Protein AF-A0A165EC35-F1 (afdb_monomer)

Structure (mmCIF, N/CA/C/O backbone):
data_AF-A0A165EC35-F1
#
_entry.id   AF-A0A165EC35-F1
#
loop_
_atom_site.group_PDB
_atom_site.id
_atom_site.type_symbol
_atom_site.label_atom_id
_atom_site.label_alt_id
_atom_site.label_comp_id
_atom_site.label_asym_id
_atom_site.label_entity_id
_atom_site.label_seq_id
_atom_site.pdbx_PDB_ins_code
_atom_site.Cartn_x
_atom_site.Cartn_y
_atom_site.Cartn_z
_atom_site.occupancy
_atom_site.B_iso_or_equiv
_atom_site.auth_seq_id
_atom_site.auth_comp_id
_atom_site.auth_asym_id
_atom_site.auth_atom_id
_atom_site.pdbx_PDB_model_num
ATOM 1 N N . MET A 1 1 ? 6.685 -7.789 -1.780 1.00 76.31 1 MET A N 1
ATOM 2 C CA . MET A 1 1 ? 5.693 -7.735 -2.882 1.00 76.31 1 MET A CA 1
ATOM 3 C C . MET A 1 1 ? 6.019 -6.671 -3.935 1.00 76.31 1 MET A C 1
ATOM 5 O O . MET A 1 1 ? 6.117 -7.030 -5.101 1.00 76.31 1 MET A O 1
ATOM 9 N N . GLY A 1 2 ? 6.273 -5.405 -3.567 1.00 81.44 2 GLY A N 1
ATOM 10 C CA . GLY A 1 2 ? 6.523 -4.322 -4.540 1.00 81.44 2 GLY A CA 1
ATOM 11 C C . GLY A 1 2 ? 7.722 -4.510 -5.482 1.00 81.44 2 GLY A C 1
ATOM 12 O O . GLY A 1 2 ? 7.635 -4.146 -6.649 1.00 81.44 2 GLY A O 1
ATOM 13 N N . GLY A 1 3 ? 8.814 -5.128 -5.017 1.00 85.25 3 GLY A N 1
ATOM 14 C CA . GLY A 1 3 ? 9.968 -5.441 -5.871 1.00 85.25 3 GLY A CA 1
ATOM 15 C C . GLY A 1 3 ? 9.639 -6.462 -6.964 1.00 85.25 3 GLY A C 1
ATOM 16 O O . GLY A 1 3 ? 9.968 -6.234 -8.116 1.00 85.25 3 GLY A O 1
ATOM 17 N N . VAL A 1 4 ? 8.916 -7.535 -6.625 1.00 88.94 4 VAL A N 1
ATOM 18 C CA . VAL A 1 4 ? 8.514 -8.589 -7.577 1.00 88.94 4 VAL A CA 1
ATOM 19 C C . VAL A 1 4 ? 7.493 -8.062 -8.590 1.00 88.94 4 VAL A C 1
ATOM 21 O O . VAL A 1 4 ? 7.635 -8.279 -9.788 1.00 88.94 4 VAL A O 1
ATOM 24 N N . GLY A 1 5 ? 6.485 -7.311 -8.135 1.00 87.81 5 GLY A N 1
ATOM 25 C CA . GLY A 1 5 ? 5.532 -6.670 -9.048 1.00 87.81 5 GLY A CA 1
ATOM 26 C C . GLY A 1 5 ? 6.210 -5.640 -9.957 1.00 87.81 5 GLY A C 1
ATOM 27 O O . GLY A 1 5 ? 5.945 -5.593 -11.156 1.00 87.81 5 GLY A O 1
ATOM 28 N N . GLY A 1 6 ? 7.142 -4.861 -9.400 1.00 86.94 6 GLY A N 1
ATOM 29 C CA . GLY A 1 6 ? 7.935 -3.883 -10.137 1.00 86.94 6 GLY A CA 1
ATOM 30 C C . GLY A 1 6 ? 8.847 -4.521 -11.183 1.00 86.94 6 GLY A C 1
ATOM 31 O O . GLY A 1 6 ? 8.891 -4.029 -12.304 1.00 86.94 6 GLY A O 1
ATOM 32 N N . THR A 1 7 ? 9.541 -5.619 -10.871 1.00 88.75 7 THR A N 1
ATOM 33 C CA . THR A 1 7 ? 10.403 -6.311 -11.845 1.00 88.75 7 THR A CA 1
ATOM 34 C C . THR A 1 7 ? 9.595 -6.921 -12.986 1.00 88.75 7 THR A C 1
ATOM 36 O O . THR A 1 7 ? 10.013 -6.810 -14.135 1.00 88.75 7 THR A O 1
ATOM 39 N N . ILE A 1 8 ? 8.426 -7.506 -12.703 1.00 91.44 8 ILE A N 1
ATOM 40 C CA . ILE A 1 8 ? 7.545 -8.073 -13.734 1.00 91.44 8 ILE A CA 1
ATOM 41 C C . ILE A 1 8 ? 6.990 -6.958 -14.628 1.00 91.44 8 ILE A C 1
ATOM 43 O O . ILE A 1 8 ? 7.137 -7.019 -15.849 1.00 91.44 8 ILE A O 1
ATOM 47 N N . TRP A 1 9 ? 6.399 -5.915 -14.039 1.00 88.25 9 TRP A N 1
ATOM 48 C CA . TRP A 1 9 ? 5.795 -4.817 -14.798 1.00 88.25 9 TRP A CA 1
ATOM 49 C C . TRP A 1 9 ? 6.831 -4.051 -15.628 1.00 88.25 9 TRP A C 1
ATOM 51 O O . TRP A 1 9 ? 6.684 -3.917 -16.843 1.00 88.25 9 TRP A O 1
ATOM 61 N N . HIS A 1 10 ? 7.917 -3.598 -14.994 1.00 90.19 10 HIS A N 1
ATOM 62 C CA . HIS A 1 10 ? 8.974 -2.833 -15.663 1.00 90.19 10 HIS A CA 1
ATOM 63 C C . HIS A 1 10 ? 9.812 -3.698 -16.607 1.00 90.19 10 HIS A C 1
ATOM 65 O O . HIS A 1 10 ? 10.337 -3.182 -17.590 1.00 90.19 10 HIS A O 1
ATOM 71 N N . GLY A 1 11 ? 9.888 -5.010 -16.370 1.00 87.69 11 GLY A N 1
ATOM 72 C CA . GLY A 1 11 ? 10.529 -5.964 -17.274 1.00 87.69 11 GLY A CA 1
ATOM 73 C C . GLY A 1 11 ? 9.731 -6.167 -18.557 1.00 87.69 11 GLY A C 1
ATOM 74 O O . GLY A 1 11 ? 10.285 -6.052 -19.650 1.00 87.69 11 GLY A O 1
ATOM 75 N N . VAL A 1 12 ? 8.416 -6.385 -18.446 1.00 88.56 12 VAL A N 1
ATOM 76 C CA . VAL A 1 12 ? 7.523 -6.504 -19.611 1.00 88.56 12 VAL A CA 1
ATOM 77 C C . VAL A 1 12 ? 7.442 -5.180 -20.369 1.00 88.56 12 VAL A C 1
ATOM 79 O O . VAL A 1 12 ? 7.526 -5.168 -21.598 1.00 88.56 12 VAL A O 1
ATOM 82 N N . GLN A 1 13 ? 7.308 -4.058 -19.658 1.00 87.62 13 GLN A N 1
ATOM 83 C CA . GLN A 1 13 ? 7.258 -2.739 -20.282 1.00 87.62 13 GLN A CA 1
ATOM 84 C C . GLN A 1 13 ? 8.589 -2.372 -20.953 1.00 87.62 13 GLN A C 1
ATOM 86 O O . GLN A 1 13 ? 8.578 -1.897 -22.088 1.00 87.62 13 GLN A O 1
ATOM 91 N N . GLY A 1 14 ? 9.725 -2.662 -20.313 1.00 85.94 14 GLY A N 1
ATOM 92 C CA . GLY A 1 14 ? 11.052 -2.478 -20.900 1.00 85.94 14 GLY A CA 1
ATOM 93 C C . GLY A 1 14 ? 11.250 -3.329 -22.155 1.00 85.94 14 GLY A C 1
ATOM 94 O O . GLY A 1 14 ? 11.618 -2.804 -23.199 1.00 85.94 14 GLY A O 1
ATOM 95 N N . ALA A 1 15 ? 10.880 -4.612 -22.119 1.00 86.38 15 ALA A N 1
ATOM 96 C CA . ALA A 1 15 ? 10.993 -5.494 -23.283 1.00 86.38 15 ALA A CA 1
ATOM 97 C C . ALA A 1 15 ? 10.094 -5.072 -24.464 1.00 86.38 15 ALA A C 1
ATOM 99 O O . ALA A 1 15 ? 10.462 -5.280 -25.624 1.00 86.38 15 ALA A O 1
ATOM 100 N N . ARG A 1 16 ? 8.917 -4.492 -24.184 1.00 86.44 16 ARG A N 1
ATOM 101 C CA . ARG A 1 16 ? 7.975 -4.008 -25.209 1.00 86.44 16 ARG A CA 1
ATOM 102 C C . ARG A 1 16 ? 8.389 -2.670 -25.821 1.00 86.44 16 ARG A C 1
ATOM 104 O O . ARG A 1 16 ? 8.163 -2.479 -27.010 1.00 86.44 16 ARG A O 1
ATOM 111 N N . ASN A 1 17 ? 8.978 -1.772 -25.032 1.00 88.06 17 ASN A N 1
ATOM 112 C CA . ASN A 1 17 ? 9.332 -0.421 -25.474 1.00 88.06 17 ASN A CA 1
ATOM 113 C C . ASN A 1 17 ? 10.743 -0.321 -26.090 1.00 88.06 17 ASN A C 1
ATOM 115 O O . ASN A 1 17 ? 11.091 0.710 -26.656 1.00 88.06 17 ASN A O 1
ATOM 119 N N . SER A 1 18 ? 11.570 -1.368 -25.981 1.00 86.94 18 SER A N 1
ATOM 120 C CA . SER A 1 18 ? 12.932 -1.381 -26.528 1.00 86.94 18 SER A CA 1
ATOM 121 C C . SER A 1 18 ? 13.008 -1.780 -28.014 1.00 86.94 18 SER A C 1
ATOM 123 O O . SER A 1 18 ? 12.220 -2.620 -28.470 1.00 86.94 18 SER A O 1
ATOM 125 N N . PRO A 1 19 ? 13.994 -1.244 -28.769 1.00 82.62 19 PRO A N 1
ATOM 126 C CA . PRO A 1 19 ? 14.240 -1.603 -30.166 1.00 82.62 19 PRO A CA 1
ATOM 127 C C . PRO A 1 19 ? 14.435 -3.113 -30.369 1.00 82.62 19 PRO A C 1
ATOM 129 O O . PRO A 1 19 ? 14.935 -3.826 -29.491 1.00 82.62 19 PRO A O 1
ATOM 132 N N . ARG A 1 20 ? 14.056 -3.620 -31.551 1.00 75.50 20 ARG A N 1
ATOM 133 C CA . ARG A 1 20 ? 14.301 -5.021 -31.934 1.00 75.50 20 ARG A CA 1
ATOM 134 C C . ARG A 1 20 ? 15.814 -5.284 -31.930 1.00 75.50 20 ARG A C 1
ATOM 136 O O . ARG A 1 20 ? 16.533 -4.664 -32.697 1.00 75.50 20 ARG A O 1
ATOM 143 N N . GLY A 1 21 ? 16.269 -6.192 -31.063 1.00 78.38 21 GLY A N 1
ATOM 144 C CA . GLY A 1 21 ? 17.685 -6.553 -30.890 1.00 78.38 21 GLY A CA 1
ATOM 145 C C . GLY A 1 21 ? 18.210 -6.328 -29.468 1.00 78.38 21 GLY A C 1
ATOM 146 O O . GLY A 1 21 ? 18.918 -7.181 -28.950 1.00 78.38 21 GLY A O 1
ATOM 147 N N . GLU A 1 22 ? 17.762 -5.273 -28.778 1.00 85.12 22 GLU A N 1
ATOM 148 C CA . GLU A 1 22 ? 18.249 -4.914 -27.428 1.00 85.12 22 GLU A CA 1
ATOM 149 C C . GLU A 1 22 ? 17.195 -5.066 -26.323 1.00 85.12 22 GLU A C 1
ATOM 151 O O . GLU A 1 22 ? 17.306 -4.505 -25.235 1.00 85.12 22 GLU A O 1
ATOM 156 N N . ARG A 1 23 ? 16.145 -5.851 -26.573 1.00 84.56 23 ARG A N 1
ATOM 157 C CA . ARG A 1 23 ? 15.011 -5.999 -25.644 1.00 84.56 23 ARG A CA 1
ATOM 158 C C . ARG A 1 23 ? 15.413 -6.468 -24.248 1.00 84.56 23 ARG A C 1
ATOM 160 O O . ARG A 1 23 ? 14.822 -6.022 -23.274 1.00 84.56 23 ARG A O 1
ATOM 167 N N . LEU A 1 24 ? 16.410 -7.347 -24.150 1.00 82.44 24 LEU A N 1
ATOM 168 C CA . LEU A 1 24 ? 16.914 -7.866 -22.874 1.00 82.44 24 LEU A CA 1
ATOM 169 C C . LEU A 1 24 ? 17.726 -6.814 -22.111 1.00 82.44 24 LEU A C 1
ATOM 171 O O . LEU A 1 24 ? 17.486 -6.602 -20.925 1.00 82.44 24 LEU A O 1
ATOM 175 N N . ALA A 1 25 ? 18.631 -6.114 -22.798 1.00 85.31 25 ALA A N 1
ATOM 176 C CA . ALA A 1 25 ? 19.429 -5.039 -22.212 1.00 85.31 25 ALA A CA 1
ATOM 177 C C . ALA A 1 25 ? 18.550 -3.850 -21.782 1.00 85.31 25 ALA A C 1
ATOM 179 O O . ALA A 1 25 ? 18.707 -3.320 -20.681 1.00 85.31 25 ALA A O 1
ATOM 180 N N . GLY A 1 26 ? 17.565 -3.488 -22.607 1.00 85.56 26 GLY A N 1
ATOM 181 C CA . GLY A 1 26 ? 16.572 -2.463 -22.301 1.00 85.56 26 GLY A CA 1
ATOM 182 C C . GLY A 1 26 ? 15.606 -2.859 -21.181 1.00 85.56 26 GLY A C 1
ATOM 183 O O . GLY A 1 26 ? 15.317 -2.050 -20.304 1.00 85.56 26 GLY A O 1
ATOM 184 N N . ALA A 1 27 ? 15.163 -4.118 -21.125 1.00 87.19 27 ALA A N 1
ATOM 185 C CA . ALA A 1 27 ? 14.375 -4.6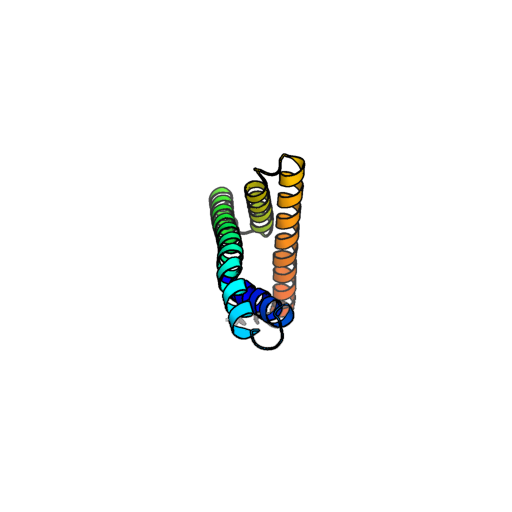11 -19.995 1.00 87.19 27 ALA A CA 1
ATOM 186 C C . ALA A 1 27 ? 15.175 -4.571 -18.686 1.00 87.19 27 ALA A C 1
ATOM 188 O O . ALA A 1 27 ? 14.675 -4.081 -17.674 1.00 87.19 27 ALA A O 1
ATOM 189 N N . LEU A 1 28 ? 16.430 -5.028 -18.703 1.00 87.44 28 LEU A N 1
ATOM 190 C CA . LEU A 1 28 ? 17.302 -5.021 -17.527 1.00 87.44 28 LEU A CA 1
ATOM 191 C C . LEU A 1 28 ? 17.596 -3.603 -17.029 1.00 87.44 28 LEU A C 1
ATOM 193 O O . LEU A 1 28 ? 17.560 -3.367 -15.819 1.00 87.44 28 LEU A O 1
ATOM 197 N N . SER A 1 29 ? 17.846 -2.648 -17.927 1.00 89.19 29 SER A N 1
ATOM 198 C CA . SER A 1 29 ? 18.108 -1.258 -17.54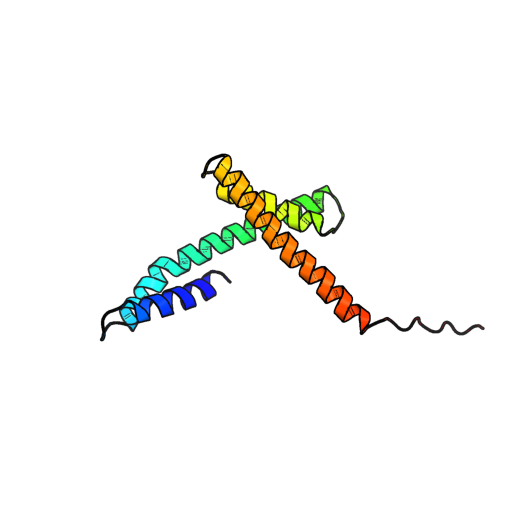0 1.00 89.19 29 SER A CA 1
ATOM 199 C C . SER A 1 29 ? 16.875 -0.593 -16.918 1.00 89.19 29 SER A C 1
ATOM 201 O O . SER A 1 29 ? 16.990 0.058 -15.876 1.00 89.19 29 SER A O 1
ATOM 203 N N . VAL A 1 30 ? 15.682 -0.827 -17.478 1.00 89.62 30 VAL A N 1
ATOM 204 C CA . VAL A 1 30 ? 14.415 -0.291 -16.953 1.00 89.62 30 VAL A CA 1
ATOM 205 C C . VAL A 1 30 ? 14.058 -0.929 -15.609 1.00 89.62 30 VAL A C 1
ATOM 207 O O . VAL A 1 30 ? 13.704 -0.216 -14.666 1.00 89.62 30 VAL A O 1
ATOM 210 N N . VAL A 1 31 ? 14.221 -2.248 -15.472 1.00 90.50 31 VAL A N 1
ATOM 211 C CA . VAL A 1 31 ? 14.019 -2.955 -14.198 1.00 90.50 31 VAL A CA 1
ATOM 212 C C . VAL A 1 31 ? 14.971 -2.419 -13.134 1.00 90.50 31 VAL A C 1
ATOM 214 O O . VAL A 1 31 ? 14.517 -2.048 -12.053 1.00 90.50 31 VAL A O 1
ATOM 217 N N . LYS A 1 32 ? 16.267 -2.297 -13.437 1.00 88.94 32 LYS A N 1
ATOM 218 C CA . LYS A 1 32 ? 17.260 -1.778 -12.487 1.00 88.94 32 LYS A CA 1
ATOM 219 C C . LYS A 1 32 ? 16.955 -0.342 -12.055 1.00 88.94 32 LYS A C 1
ATOM 221 O O . LYS A 1 32 ? 17.133 -0.011 -10.887 1.00 88.94 32 LYS A O 1
ATOM 226 N N . ALA A 1 33 ? 16.467 0.496 -12.967 1.00 90.81 33 ALA A N 1
ATOM 227 C CA . ALA A 1 33 ? 16.145 1.887 -12.666 1.00 90.81 33 ALA A CA 1
ATOM 228 C C . ALA A 1 33 ? 14.835 2.058 -11.874 1.00 90.81 33 ALA A C 1
ATOM 230 O O . ALA A 1 33 ? 14.714 2.993 -11.083 1.00 90.81 33 ALA A O 1
ATOM 231 N N . ARG A 1 34 ? 13.830 1.198 -12.093 1.00 88.38 34 ARG A N 1
ATOM 232 C CA . ARG A 1 34 ? 12.460 1.430 -11.595 1.00 88.38 34 ARG A CA 1
ATOM 233 C C . ARG A 1 34 ? 11.989 0.440 -10.533 1.00 88.38 34 ARG A C 1
ATOM 235 O O . ARG A 1 34 ? 11.282 0.852 -9.614 1.00 88.38 34 ARG A O 1
ATOM 242 N N . ALA A 1 35 ? 12.402 -0.825 -10.594 1.00 89.44 35 ALA A N 1
ATOM 243 C CA . ALA A 1 35 ? 12.014 -1.833 -9.608 1.00 89.44 35 ALA A CA 1
ATOM 244 C C . ALA A 1 35 ? 12.392 -1.485 -8.152 1.00 89.44 35 ALA A C 1
ATOM 246 O O . ALA A 1 35 ? 11.530 -1.669 -7.288 1.00 89.44 35 ALA A O 1
ATOM 247 N N . PRO A 1 36 ? 13.593 -0.947 -7.831 1.00 89.69 36 PRO A N 1
ATOM 248 C CA . PRO A 1 36 ? 13.912 -0.580 -6.449 1.00 89.69 36 PRO A CA 1
ATOM 249 C C . PRO A 1 36 ? 13.084 0.611 -5.956 1.00 89.69 36 PRO A C 1
ATOM 251 O O . PRO A 1 36 ? 12.700 0.637 -4.791 1.00 89.69 36 PRO A O 1
ATOM 254 N N . VAL A 1 37 ? 12.740 1.559 -6.835 1.00 91.00 37 VAL A N 1
ATOM 255 C CA . VAL A 1 37 ? 11.899 2.714 -6.480 1.00 91.00 37 VAL A CA 1
ATOM 256 C C . VAL A 1 37 ? 10.488 2.250 -6.127 1.00 91.00 37 VAL A C 1
ATOM 258 O O . VAL A 1 37 ? 9.981 2.578 -5.056 1.00 91.00 37 VAL A O 1
ATOM 261 N N . THR A 1 38 ? 9.877 1.423 -6.981 1.00 89.69 38 THR A N 1
ATOM 262 C CA . THR A 1 38 ? 8.558 0.838 -6.708 1.00 89.69 38 THR A CA 1
ATOM 263 C C . THR A 1 38 ? 8.590 -0.018 -5.439 1.00 89.69 38 THR A C 1
ATOM 265 O O . THR A 1 38 ? 7.729 0.130 -4.574 1.00 89.69 38 THR A O 1
ATOM 268 N N . GLY A 1 39 ? 9.611 -0.866 -5.279 1.00 91.44 39 GLY A N 1
ATOM 269 C CA . GLY A 1 39 ? 9.805 -1.675 -4.075 1.00 91.44 39 GLY A CA 1
ATOM 270 C C . GLY A 1 39 ? 9.928 -0.837 -2.801 1.00 91.44 39 GLY A C 1
ATOM 271 O O . GLY A 1 39 ? 9.274 -1.155 -1.809 1.00 91.44 39 GLY A O 1
ATOM 272 N N . GLY A 1 40 ? 10.697 0.252 -2.846 1.00 92.62 40 GLY A N 1
ATOM 273 C CA . GLY A 1 40 ? 10.884 1.175 -1.729 1.00 92.62 40 GLY A CA 1
ATOM 274 C C . GLY A 1 40 ? 9.592 1.879 -1.322 1.00 92.62 40 GLY A C 1
ATOM 275 O O . GLY A 1 40 ? 9.260 1.902 -0.140 1.00 92.62 40 GLY A O 1
ATOM 276 N N . THR A 1 41 ? 8.804 2.381 -2.279 1.00 90.69 41 THR A N 1
ATOM 277 C CA . THR A 1 41 ? 7.498 2.994 -1.971 1.00 90.69 41 THR A CA 1
ATOM 278 C C . THR A 1 41 ? 6.545 2.001 -1.303 1.00 90.69 41 THR A C 1
ATOM 280 O O . THR A 1 41 ? 5.899 2.345 -0.315 1.00 90.69 41 THR A O 1
ATOM 283 N N . PHE A 1 42 ? 6.502 0.753 -1.779 1.00 90.56 42 PHE A N 1
ATOM 284 C CA . PHE A 1 42 ? 5.711 -0.301 -1.138 1.00 90.56 42 PHE A CA 1
ATOM 285 C C . PHE A 1 42 ? 6.230 -0.679 0.254 1.00 90.56 42 PHE A C 1
ATOM 287 O O . PHE A 1 42 ? 5.425 -0.981 1.132 1.00 90.56 42 PHE A O 1
ATOM 294 N N . ALA A 1 43 ? 7.547 -0.665 0.468 1.00 92.75 43 ALA A N 1
ATOM 295 C CA . ALA A 1 43 ? 8.135 -0.930 1.778 1.00 92.75 43 ALA A CA 1
ATOM 296 C C . ALA A 1 43 ? 7.755 0.156 2.794 1.00 92.75 43 ALA A C 1
ATOM 298 O O . ALA A 1 43 ? 7.352 -0.173 3.905 1.00 92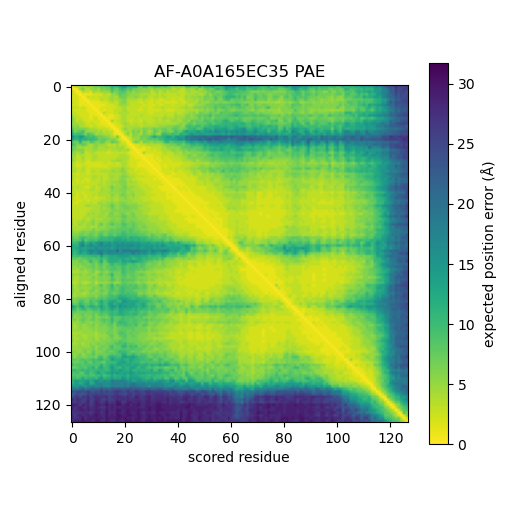.75 43 ALA A O 1
ATOM 299 N N . VAL A 1 44 ? 7.806 1.434 2.401 1.00 93.56 44 VAL A N 1
ATOM 300 C CA . VAL A 1 44 ? 7.379 2.553 3.259 1.00 93.56 44 VAL A CA 1
ATOM 301 C C . VAL A 1 44 ? 5.884 2.472 3.558 1.00 93.56 44 VAL A C 1
ATOM 303 O O . VAL A 1 44 ? 5.493 2.602 4.714 1.00 93.56 44 VAL A O 1
ATOM 306 N N . PHE A 1 45 ? 5.055 2.204 2.544 1.00 92.25 45 PHE A N 1
ATOM 307 C CA . PHE A 1 45 ? 3.618 2.014 2.737 1.00 92.25 45 PHE A CA 1
ATOM 308 C C . PHE A 1 45 ? 3.324 0.886 3.737 1.00 92.25 45 PHE A C 1
ATOM 310 O O . PHE A 1 45 ? 2.594 1.099 4.700 1.00 92.25 45 PHE A O 1
ATOM 317 N N . GLY A 1 46 ? 3.925 -0.293 3.544 1.00 92.12 46 GLY A N 1
ATOM 318 C CA . GLY A 1 46 ? 3.729 -1.437 4.437 1.00 92.12 46 GLY A CA 1
ATOM 319 C C . GLY A 1 46 ? 4.264 -1.192 5.849 1.00 92.12 46 GLY A C 1
ATOM 320 O O . GLY A 1 46 ? 3.601 -1.543 6.818 1.00 92.12 46 GLY A O 1
ATOM 321 N N . GLY A 1 47 ? 5.428 -0.550 5.977 1.00 93.94 47 GLY A N 1
ATOM 322 C CA . GLY A 1 47 ? 6.017 -0.219 7.275 1.00 93.94 47 GLY A CA 1
ATOM 323 C C . GLY A 1 47 ? 5.164 0.759 8.080 1.00 93.94 47 GLY A C 1
ATOM 324 O O . GLY A 1 47 ? 4.918 0.525 9.261 1.00 93.94 47 GLY A O 1
ATOM 325 N N . LEU A 1 48 ? 4.666 1.820 7.437 1.00 94.44 48 LEU A N 1
ATOM 326 C CA . LEU A 1 48 ? 3.755 2.773 8.074 1.00 94.44 48 LEU A CA 1
ATOM 327 C C . LEU A 1 48 ? 2.435 2.109 8.456 1.00 94.44 48 LEU A C 1
ATOM 329 O O . LEU A 1 48 ? 1.980 2.295 9.581 1.00 94.44 48 LEU A O 1
ATOM 333 N N . LEU A 1 49 ? 1.863 1.298 7.565 1.00 93.50 49 LEU A N 1
ATOM 334 C CA . LEU A 1 49 ? 0.613 0.606 7.848 1.00 93.50 49 LEU A CA 1
ATOM 335 C C . LEU A 1 49 ? 0.728 -0.292 9.080 1.00 93.50 49 LEU A C 1
ATOM 337 O O . LEU A 1 49 ? -0.101 -0.183 9.978 1.00 93.50 49 LEU A O 1
ATOM 341 N N . SER A 1 50 ? 1.779 -1.109 9.168 1.00 92.81 50 SER A N 1
ATOM 342 C CA . SER A 1 50 ? 2.016 -1.953 10.343 1.00 92.81 50 SER A CA 1
ATOM 343 C C . SER A 1 50 ? 2.266 -1.134 11.609 1.00 92.81 50 SER A C 1
ATOM 345 O O . SER A 1 50 ? 1.760 -1.481 12.671 1.00 92.81 50 SER A O 1
ATOM 347 N N . ALA A 1 51 ? 3.023 -0.036 11.518 1.00 93.88 51 ALA A N 1
ATOM 348 C CA . ALA A 1 51 ? 3.284 0.824 12.669 1.00 93.88 51 ALA A CA 1
ATOM 349 C C . ALA A 1 51 ? 1.994 1.466 13.209 1.00 93.88 51 ALA A C 1
ATOM 351 O O . ALA A 1 51 ? 1.762 1.453 14.419 1.00 93.88 51 ALA A O 1
ATOM 352 N N . PHE A 1 52 ? 1.138 1.988 12.326 1.00 93.06 52 PHE A N 1
ATOM 353 C CA . PHE A 1 52 ? -0.139 2.580 12.723 1.00 93.06 52 PHE A CA 1
ATOM 354 C C . PHE A 1 52 ? -1.143 1.535 13.203 1.00 93.06 52 PHE A C 1
ATOM 356 O O . PHE A 1 52 ? -1.838 1.796 14.182 1.00 93.06 52 PHE A O 1
ATOM 363 N N . ASP A 1 53 ? -1.197 0.358 12.581 1.00 90.06 53 ASP A N 1
ATOM 364 C CA . ASP A 1 53 ? -2.062 -0.735 13.034 1.00 90.06 53 ASP A CA 1
ATOM 365 C C . ASP A 1 53 ? -1.691 -1.167 14.462 1.00 90.06 53 ASP A C 1
ATOM 367 O O . ASP A 1 53 ? -2.544 -1.169 15.352 1.00 90.06 53 ASP A O 1
ATOM 371 N N . CYS A 1 54 ? -0.398 -1.389 14.727 1.00 91.00 54 CYS A N 1
ATOM 372 C CA . CYS A 1 54 ? 0.104 -1.687 16.070 1.00 91.00 54 CYS A CA 1
ATOM 373 C C . CYS A 1 54 ? -0.185 -0.558 17.071 1.00 91.00 54 CYS A C 1
ATOM 375 O O . CYS A 1 54 ? -0.589 -0.832 18.201 1.00 91.00 54 CYS A O 1
ATOM 377 N N . ALA A 1 55 ? -0.007 0.707 16.680 1.00 90.50 55 ALA A N 1
ATOM 378 C CA . ALA A 1 55 ? -0.262 1.848 17.559 1.00 90.50 55 ALA A CA 1
ATOM 379 C C . ALA A 1 55 ? -1.751 1.984 17.919 1.00 90.50 55 ALA A C 1
ATOM 381 O O . ALA A 1 55 ? -2.094 2.189 19.085 1.00 90.50 55 ALA A O 1
ATOM 382 N N . VAL A 1 56 ? -2.650 1.833 16.940 1.00 88.19 56 VAL A N 1
ATOM 383 C CA . VAL A 1 56 ? -4.101 1.931 17.156 1.00 88.19 56 VAL A CA 1
ATOM 384 C C . VAL A 1 56 ? -4.606 0.755 17.991 1.00 88.19 56 VAL A C 1
ATOM 386 O O . VAL A 1 56 ? -5.386 0.970 18.923 1.00 88.19 56 VAL A O 1
ATOM 389 N N . LYS A 1 57 ? -4.124 -0.466 17.729 1.00 87.62 57 LYS A N 1
ATOM 390 C CA . LYS A 1 57 ? -4.435 -1.644 18.554 1.00 87.62 57 LYS A CA 1
ATOM 391 C C . LYS A 1 57 ? -3.908 -1.494 19.976 1.00 87.62 57 LYS A C 1
ATOM 393 O O . LYS A 1 57 ? -4.647 -1.748 20.922 1.00 87.62 57 LYS A O 1
ATOM 398 N N . GLY A 1 58 ? -2.680 -1.002 20.134 1.00 86.12 58 GLY A N 1
ATOM 399 C CA . GLY A 1 58 ? -2.086 -0.709 21.437 1.00 86.12 58 GLY A CA 1
ATOM 400 C C . GLY A 1 58 ? -2.873 0.339 22.228 1.00 86.12 58 GLY A C 1
ATOM 401 O O . GLY A 1 58 ? -3.006 0.214 23.442 1.00 86.12 58 GLY A O 1
ATOM 402 N N . TYR A 1 59 ? -3.458 1.334 21.561 1.00 87.56 59 TYR A N 1
ATOM 403 C CA . TYR A 1 59 ? -4.285 2.341 22.227 1.00 87.56 59 TYR A CA 1
ATOM 404 C C . TYR A 1 59 ? -5.696 1.837 22.567 1.00 87.56 59 TYR A C 1
ATOM 406 O O . TYR A 1 59 ? -6.184 2.070 23.671 1.00 87.56 59 TYR A O 1
ATOM 414 N N . ARG A 1 60 ? -6.371 1.145 21.638 1.00 82.19 60 ARG A N 1
ATOM 415 C CA . ARG A 1 60 ? -7.773 0.722 21.820 1.00 82.19 60 ARG A CA 1
ATOM 416 C C . ARG A 1 60 ? -7.940 -0.628 22.510 1.00 82.19 60 ARG A C 1
ATOM 418 O O . ARG A 1 60 ? -9.049 -0.906 22.957 1.00 82.19 60 ARG A O 1
ATOM 425 N N . GLN A 1 61 ? -6.891 -1.453 22.582 1.00 8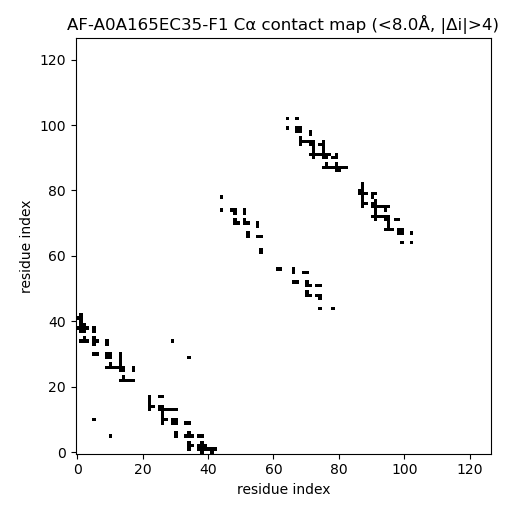2.56 61 GLN A N 1
ATOM 426 C CA . GLN A 1 61 ? -6.903 -2.797 23.186 1.00 82.56 61 GLN A CA 1
ATOM 427 C C . GLN A 1 61 ? -8.061 -3.685 22.679 1.00 82.56 61 GLN A C 1
ATOM 429 O O . GLN A 1 61 ? -8.565 -4.552 23.388 1.00 82.56 61 GLN A O 1
ATOM 434 N N . LYS A 1 62 ? -8.522 -3.440 21.448 1.00 76.69 62 LYS A N 1
ATOM 435 C CA . LYS A 1 62 ? -9.590 -4.178 20.764 1.00 76.69 62 LYS A CA 1
ATOM 436 C C . LYS A 1 62 ? -9.175 -4.401 19.324 1.00 76.69 62 LYS A C 1
ATOM 438 O O . LYS A 1 62 ? -8.618 -3.482 18.732 1.00 76.69 62 LYS A O 1
ATOM 443 N N . ASP A 1 63 ? -9.473 -5.571 18.773 1.00 75.31 63 ASP A N 1
ATOM 444 C CA . ASP A 1 63 ? -9.264 -5.897 17.361 1.00 75.31 63 ASP A CA 1
ATOM 445 C C . ASP A 1 63 ? -10.593 -5.763 16.609 1.00 75.31 63 ASP A C 1
ATOM 447 O O . ASP A 1 63 ? -11.404 -6.684 16.577 1.00 75.31 63 ASP A O 1
ATOM 451 N N . ASP A 1 64 ? -10.817 -4.583 16.028 1.00 79.06 64 ASP A N 1
ATOM 452 C CA . ASP A 1 64 ? -12.001 -4.272 15.226 1.00 79.06 64 ASP A CA 1
ATOM 453 C C . ASP A 1 64 ? -11.588 -3.846 13.811 1.00 79.06 64 ASP A C 1
ATOM 455 O O . ASP A 1 64 ? -10.555 -3.198 13.620 1.00 79.06 64 ASP A O 1
ATOM 459 N N . ALA A 1 65 ? -12.462 -4.089 12.828 1.00 80.81 65 ALA A N 1
ATOM 460 C CA . ALA A 1 65 ? -12.274 -3.666 11.434 1.00 80.81 65 ALA A CA 1
ATOM 461 C C . ALA A 1 65 ? -12.010 -2.151 11.279 1.00 80.81 65 ALA A C 1
ATOM 463 O O . ALA A 1 65 ? -11.367 -1.701 10.329 1.00 80.81 65 ALA A O 1
ATOM 464 N N . TRP A 1 66 ? -12.466 -1.344 12.242 1.00 83.25 66 TRP A N 1
ATOM 465 C CA . TRP A 1 66 ? -12.206 0.093 12.267 1.00 83.25 66 TRP A CA 1
ATOM 466 C C . TRP A 1 66 ? -10.740 0.457 12.483 1.00 83.25 66 TRP A C 1
ATOM 468 O O . TRP A 1 66 ? -10.311 1.507 12.002 1.00 83.25 66 TRP A O 1
ATOM 478 N N . ASN A 1 67 ? -9.963 -0.390 13.158 1.00 87.69 67 ASN A N 1
ATOM 479 C CA . ASN A 1 67 ? -8.546 -0.126 13.384 1.00 87.69 67 ASN A CA 1
ATOM 480 C C . ASN A 1 67 ? -7.766 -0.186 12.075 1.00 87.69 67 ASN A C 1
ATOM 482 O O . ASN A 1 67 ? -6.975 0.716 11.811 1.00 87.69 67 ASN A O 1
ATOM 486 N N . ALA A 1 68 ? -8.067 -1.174 11.227 1.00 86.56 68 ALA A N 1
ATOM 487 C CA . ALA A 1 68 ? -7.466 -1.297 9.906 1.00 86.56 68 ALA A CA 1
ATOM 488 C C . ALA A 1 68 ? -7.785 -0.067 9.040 1.00 86.56 68 ALA A C 1
ATOM 490 O O . ALA A 1 68 ? -6.890 0.509 8.425 1.00 86.56 68 ALA A O 1
ATOM 491 N N . ILE A 1 69 ? -9.037 0.407 9.045 1.00 90.56 69 ILE A N 1
ATOM 492 C CA . ILE A 1 69 ? -9.439 1.593 8.270 1.00 90.56 69 ILE A CA 1
ATOM 493 C C . ILE A 1 69 ? -8.741 2.861 8.787 1.00 90.56 69 ILE A C 1
ATOM 495 O O . ILE A 1 69 ? -8.230 3.646 7.982 1.00 90.56 69 ILE A O 1
ATOM 499 N N . LEU A 1 70 ? -8.666 3.058 10.110 1.00 90.75 70 LEU A N 1
ATOM 500 C CA . LEU A 1 70 ? -7.939 4.189 10.699 1.00 90.75 70 LEU A CA 1
ATOM 501 C C . LEU A 1 70 ? -6.438 4.123 10.403 1.00 90.75 70 LEU A C 1
ATOM 503 O O . LEU A 1 70 ? -5.847 5.137 10.032 1.00 90.75 70 LEU A O 1
ATOM 507 N N . ALA A 1 71 ? -5.820 2.950 10.532 1.00 91.75 71 ALA A N 1
ATOM 508 C CA . ALA A 1 71 ? -4.412 2.758 10.204 1.00 91.75 71 ALA A CA 1
ATOM 509 C C . ALA A 1 71 ? -4.145 3.077 8.724 1.00 91.75 71 ALA A C 1
ATOM 511 O O . ALA A 1 71 ? -3.175 3.770 8.402 1.00 91.75 71 ALA A O 1
ATOM 512 N N . GLY A 1 72 ? -5.050 2.677 7.826 1.00 92.19 72 GLY A N 1
ATOM 513 C CA . GLY A 1 72 ? -5.021 3.047 6.409 1.00 92.19 72 GLY A CA 1
ATOM 514 C C . GLY A 1 72 ? -5.125 4.548 6.179 1.00 92.19 72 GLY A C 1
ATOM 515 O O . GLY A 1 72 ? -4.343 5.103 5.406 1.00 92.19 72 GLY A O 1
ATOM 516 N N . PHE A 1 73 ? -6.036 5.221 6.882 1.00 93.88 73 PHE A N 1
ATOM 517 C CA . PHE A 1 73 ? -6.183 6.674 6.815 1.00 93.88 73 PHE A CA 1
ATOM 518 C C . PHE A 1 73 ? -4.897 7.398 7.239 1.00 93.88 73 PHE A C 1
ATOM 520 O O . PHE A 1 73 ? -4.404 8.266 6.516 1.00 93.88 73 PHE A O 1
ATOM 527 N N . LEU A 1 74 ? -4.311 7.005 8.373 1.00 93.06 74 LEU A N 1
ATOM 528 C CA . LEU A 1 74 ? -3.068 7.584 8.895 1.00 93.06 74 LEU A CA 1
ATOM 529 C C . LEU A 1 74 ? -1.873 7.308 7.974 1.00 93.06 74 LEU A C 1
ATOM 531 O O . LEU A 1 74 ? -1.047 8.192 7.731 1.00 93.06 74 LEU A O 1
ATOM 535 N N . THR A 1 75 ? -1.813 6.112 7.393 1.00 94.38 75 THR A N 1
ATOM 536 C CA . THR A 1 75 ? -0.784 5.743 6.412 1.00 94.38 75 THR A CA 1
ATOM 537 C C . THR A 1 75 ? -0.898 6.591 5.150 1.00 94.38 75 THR A C 1
ATOM 539 O O . THR A 1 75 ? 0.084 7.188 4.717 1.00 94.38 75 THR A O 1
ATOM 542 N N . GLY A 1 76 ? -2.098 6.701 4.574 1.00 91.94 76 GLY A N 1
ATOM 543 C CA . GLY A 1 76 ? -2.326 7.499 3.370 1.00 91.94 76 GLY A CA 1
ATOM 544 C C . GLY A 1 76 ? -2.091 8.992 3.599 1.00 91.94 76 GLY A C 1
ATOM 545 O O . GLY A 1 76 ? -1.481 9.656 2.760 1.00 91.94 76 GLY A O 1
ATOM 546 N N . GLY A 1 77 ? -2.501 9.505 4.762 1.00 92.19 77 GLY A N 1
ATOM 547 C CA . GLY A 1 77 ? -2.264 10.891 5.158 1.00 92.19 77 GLY A CA 1
ATOM 548 C C . GLY A 1 77 ? -0.779 11.198 5.357 1.00 92.19 77 GLY A C 1
ATOM 549 O O . GLY A 1 77 ? -0.282 12.191 4.831 1.00 92.19 77 GLY A O 1
ATOM 550 N N . SER A 1 78 ? -0.036 10.330 6.046 1.00 92.25 78 SER A N 1
ATOM 551 C CA . SER A 1 78 ? 1.408 10.521 6.253 1.00 92.25 78 SER A CA 1
ATOM 552 C C . SER A 1 78 ? 2.205 10.435 4.946 1.00 92.25 78 SER A C 1
ATOM 554 O O . SER A 1 78 ? 3.088 11.263 4.717 1.00 92.25 78 SER A O 1
ATOM 556 N N . LEU A 1 79 ? 1.849 9.522 4.035 1.00 91.00 79 LEU A N 1
ATOM 557 C CA . LEU A 1 79 ? 2.497 9.408 2.721 1.00 91.00 79 LEU A CA 1
ATOM 558 C C . LEU A 1 79 ? 2.289 10.658 1.852 1.00 91.00 79 LEU A C 1
ATOM 560 O O . LEU A 1 79 ? 3.185 11.080 1.113 1.00 91.00 79 LEU A O 1
ATOM 564 N N . ALA A 1 80 ? 1.096 11.244 1.942 1.00 90.62 80 ALA A N 1
ATOM 565 C CA . ALA A 1 80 ? 0.694 12.406 1.167 1.00 90.62 80 ALA A CA 1
ATOM 566 C C . ALA A 1 80 ? 0.935 13.740 1.896 1.00 90.62 80 ALA A C 1
ATOM 568 O O . ALA A 1 80 ? 0.659 14.788 1.317 1.00 90.62 80 ALA A O 1
ATOM 569 N N . ALA A 1 81 ? 1.531 13.738 3.094 1.00 89.44 81 ALA A N 1
ATOM 570 C CA . ALA A 1 81 ? 1.733 14.940 3.911 1.00 89.44 81 ALA A CA 1
ATOM 571 C C . ALA A 1 81 ? 2.444 16.081 3.156 1.00 89.44 81 ALA A C 1
ATOM 573 O O . ALA A 1 81 ? 2.106 17.253 3.306 1.00 89.44 81 ALA A O 1
ATOM 574 N N . ARG A 1 82 ? 3.389 15.732 2.274 1.00 88.94 82 ARG A N 1
ATOM 575 C CA . ARG A 1 82 ? 4.146 16.683 1.439 1.00 88.94 82 ARG A CA 1
ATOM 576 C C . ARG A 1 82 ? 3.383 17.245 0.233 1.00 88.94 82 ARG A C 1
ATOM 578 O O . ARG A 1 82 ? 3.874 18.158 -0.416 1.00 88.94 82 ARG A O 1
ATOM 585 N N . SER A 1 83 ? 2.219 16.691 -0.100 1.00 87.19 83 SER A N 1
ATOM 586 C CA . SER A 1 83 ? 1.413 17.096 -1.265 1.00 87.19 83 SER A CA 1
ATOM 587 C C . SER A 1 83 ? 0.390 18.200 -0.952 1.00 87.19 83 SER A C 1
ATOM 589 O O . SER A 1 83 ? -0.428 18.557 -1.799 1.00 87.19 83 SER A O 1
ATOM 591 N N . GLY A 1 84 ? 0.451 18.767 0.258 1.00 91.06 84 GLY A N 1
ATOM 592 C CA . GLY A 1 84 ? -0.474 19.788 0.742 1.00 91.06 84 GLY A CA 1
ATOM 593 C C . GLY A 1 84 ? -1.797 19.202 1.254 1.00 91.06 84 GLY A C 1
ATOM 594 O O . GLY A 1 84 ? -2.082 18.025 1.051 1.00 91.06 84 GLY A O 1
ATOM 595 N N . PRO A 1 85 ? -2.651 20.011 1.904 1.00 88.38 85 PRO A N 1
ATOM 596 C CA . PRO A 1 85 ? -3.819 19.521 2.645 1.00 88.38 85 PRO A CA 1
ATOM 597 C C . PRO A 1 85 ? -4.840 18.770 1.777 1.00 88.38 85 PRO A C 1
ATOM 599 O O . PRO A 1 85 ? -5.393 17.761 2.209 1.00 88.38 85 PRO A O 1
ATOM 602 N N . ARG A 1 86 ? -5.058 19.209 0.529 1.00 89.56 86 ARG A N 1
ATOM 603 C CA . ARG A 1 86 ? -5.945 18.505 -0.415 1.00 89.56 86 ARG A CA 1
ATOM 604 C C . ARG A 1 86 ? -5.376 17.151 -0.844 1.00 89.56 86 ARG A C 1
ATOM 606 O O . ARG A 1 86 ? -6.126 16.184 -0.927 1.00 89.56 86 ARG A O 1
ATOM 613 N N . GLY A 1 87 ? -4.067 17.076 -1.086 1.00 88.50 87 GLY A N 1
ATOM 614 C CA . GLY A 1 87 ? -3.392 15.828 -1.437 1.00 88.50 87 GLY A CA 1
ATOM 615 C C . GLY A 1 87 ? -3.340 14.852 -0.261 1.00 88.50 87 GLY A C 1
ATOM 616 O O . GLY A 1 87 ? -3.649 13.675 -0.435 1.00 88.50 87 GLY A O 1
ATOM 617 N N . THR A 1 88 ? -3.073 15.354 0.948 1.00 91.75 88 THR A N 1
ATOM 618 C CA . THR A 1 88 ? -3.129 14.588 2.201 1.00 91.75 88 THR A CA 1
ATOM 619 C C . THR A 1 88 ? -4.496 13.949 2.411 1.00 91.75 88 THR A C 1
ATOM 621 O O . THR A 1 88 ? -4.573 12.745 2.641 1.00 91.75 88 THR A O 1
ATOM 624 N N . LEU A 1 89 ? -5.578 14.726 2.289 1.00 92.19 89 LEU A N 1
ATOM 625 C CA . LEU A 1 89 ? -6.938 14.201 2.435 1.00 92.19 89 LEU A CA 1
ATOM 626 C C . LEU A 1 89 ? -7.276 13.183 1.343 1.00 92.19 89 LEU A C 1
ATOM 628 O O . LEU A 1 89 ? -7.811 12.122 1.654 1.00 92.19 89 LEU A O 1
ATOM 632 N N . GLY A 1 90 ? -6.923 13.464 0.086 1.00 92.75 90 GLY A N 1
ATOM 633 C CA . GLY A 1 90 ? -7.131 12.522 -1.014 1.00 92.75 90 GLY A CA 1
ATOM 634 C C . GLY A 1 90 ? -6.412 11.188 -0.788 1.00 92.75 90 GLY A C 1
ATOM 635 O O . GLY A 1 90 ? -7.020 10.127 -0.927 1.00 92.75 90 GLY A O 1
ATOM 636 N N . GLY A 1 91 ? -5.142 11.233 -0.374 1.00 91.31 91 GLY A N 1
ATOM 637 C CA . GLY A 1 91 ? -4.343 10.042 -0.073 1.00 91.31 91 GLY A CA 1
ATOM 638 C C . GLY A 1 91 ? -4.854 9.261 1.139 1.00 91.31 91 GLY A C 1
ATOM 639 O O . GLY A 1 91 ? -4.931 8.031 1.092 1.00 91.31 91 GLY A O 1
ATOM 640 N N . ALA A 1 92 ? -5.253 9.965 2.200 1.00 92.94 92 ALA A N 1
ATOM 641 C CA . ALA A 1 92 ? -5.814 9.363 3.405 1.00 92.94 92 ALA A CA 1
ATOM 642 C C . ALA A 1 92 ? -7.137 8.638 3.117 1.00 92.94 92 ALA A C 1
ATOM 644 O O . ALA A 1 92 ? -7.294 7.473 3.486 1.00 92.94 92 ALA A O 1
ATOM 645 N N . VAL A 1 93 ? -8.061 9.283 2.396 1.00 94.12 93 VAL A N 1
ATOM 646 C CA . VAL A 1 93 ? -9.353 8.685 2.024 1.00 94.12 93 VAL A CA 1
ATOM 647 C C . VAL A 1 93 ? -9.161 7.491 1.091 1.00 94.12 93 VAL A C 1
ATOM 649 O O . VAL A 1 93 ? -9.788 6.455 1.301 1.00 94.12 93 VAL A O 1
A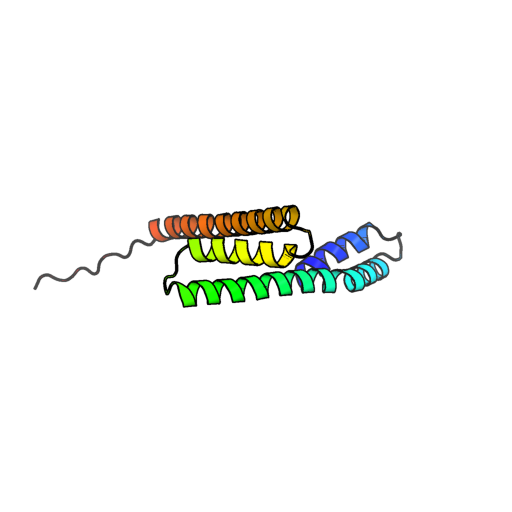TOM 652 N N . ALA A 1 94 ? -8.266 7.589 0.105 1.00 93.69 94 ALA A N 1
ATOM 653 C CA . ALA A 1 94 ? -7.993 6.484 -0.811 1.00 93.69 94 ALA A CA 1
ATOM 654 C C . ALA A 1 94 ? -7.464 5.237 -0.078 1.00 93.69 94 ALA A C 1
ATOM 656 O O . ALA A 1 94 ? -7.945 4.128 -0.319 1.00 93.69 94 ALA A O 1
ATOM 657 N N . CYS A 1 95 ? -6.517 5.404 0.854 1.00 92.44 95 CYS A N 1
ATOM 658 C CA . CYS A 1 95 ? -5.991 4.277 1.633 1.00 92.44 95 CYS A CA 1
ATOM 659 C C . CYS A 1 95 ? -7.018 3.715 2.623 1.00 92.44 95 CYS A C 1
ATOM 661 O O . CYS A 1 95 ? -7.119 2.497 2.762 1.00 92.44 95 CYS A O 1
ATOM 663 N N . ALA A 1 96 ? -7.804 4.577 3.274 1.00 93.06 96 ALA A N 1
ATOM 664 C CA . ALA A 1 96 ? -8.883 4.151 4.164 1.00 93.06 96 ALA A CA 1
ATOM 665 C C . ALA A 1 96 ? -9.940 3.324 3.415 1.00 93.06 96 ALA A C 1
ATOM 667 O O . ALA A 1 96 ? -10.338 2.259 3.883 1.00 93.06 96 ALA A O 1
ATOM 668 N N . ALA A 1 97 ? -10.345 3.775 2.224 1.00 93.94 97 ALA A N 1
ATOM 669 C CA . ALA A 1 97 ? -11.288 3.054 1.377 1.00 93.94 97 ALA A CA 1
ATOM 670 C C . ALA A 1 97 ? -10.735 1.685 0.951 1.00 93.94 97 ALA A C 1
ATOM 672 O O . ALA A 1 97 ? -11.441 0.685 1.050 1.00 93.94 97 ALA A O 1
ATOM 673 N N . MET A 1 98 ? -9.464 1.618 0.538 1.00 91.56 98 MET A N 1
ATOM 674 C CA . MET A 1 98 ? -8.828 0.361 0.133 1.00 91.56 98 MET A CA 1
ATOM 675 C C . MET A 1 98 ? -8.817 -0.678 1.265 1.00 91.56 98 MET A C 1
ATOM 677 O O . MET A 1 98 ? -9.187 -1.830 1.039 1.00 91.56 98 MET A O 1
ATOM 681 N N . LEU A 1 99 ? -8.441 -0.285 2.486 1.00 91.44 99 LEU A N 1
ATOM 682 C CA . LEU A 1 99 ? -8.452 -1.211 3.625 1.00 91.44 99 LEU A CA 1
ATOM 683 C C . LEU A 1 99 ? -9.865 -1.547 4.099 1.00 91.44 99 LEU A C 1
ATOM 685 O O . LEU A 1 99 ? -10.108 -2.682 4.499 1.00 91.44 99 LEU A O 1
ATOM 689 N N . GLY A 1 100 ? -10.813 -0.615 3.977 1.00 91.50 100 GLY A N 1
ATOM 690 C CA . GLY A 1 100 ? -12.228 -0.905 4.202 1.00 91.50 100 GLY A CA 1
ATOM 691 C C . GLY A 1 100 ? -12.750 -2.006 3.278 1.00 91.50 100 GLY A C 1
ATOM 692 O O . GLY A 1 100 ? -13.508 -2.867 3.718 1.00 91.50 100 GLY A O 1
ATOM 693 N N . VAL A 1 101 ? -12.295 -2.037 2.020 1.00 92.25 101 VAL A N 1
ATOM 694 C CA . VAL A 1 101 ? -12.623 -3.124 1.086 1.00 92.25 101 VAL A CA 1
ATOM 695 C C . VAL A 1 101 ? -11.962 -4.436 1.505 1.00 92.25 101 VAL A C 1
ATOM 697 O O . VAL A 1 101 ? -12.650 -5.453 1.537 1.00 92.25 101 VAL A O 1
ATOM 700 N N . PHE A 1 102 ? -10.668 -4.443 1.844 1.00 88.81 102 PHE A N 1
ATOM 701 C CA . PHE A 1 102 ? -9.996 -5.682 2.263 1.00 88.81 102 PHE A CA 1
ATOM 702 C C . PHE A 1 102 ? -10.640 -6.303 3.497 1.00 88.81 102 PHE A C 1
ATOM 704 O O . PHE A 1 102 ? -10.902 -7.505 3.503 1.00 88.81 102 PHE A O 1
ATOM 711 N N . GLU A 1 103 ? -10.974 -5.486 4.489 1.00 86.31 103 GLU A N 1
ATOM 712 C CA . GLU A 1 103 ? -11.597 -5.979 5.709 1.00 86.31 103 GLU A CA 1
ATOM 713 C C . GLU A 1 103 ? -13.064 -6.361 5.489 1.00 86.31 103 GLU A C 1
ATOM 715 O O . GLU A 1 103 ? -13.524 -7.388 5.985 1.00 86.31 103 GLU A O 1
ATOM 720 N N . GLY A 1 104 ? -13.795 -5.610 4.658 1.00 85.25 104 GLY A N 1
ATOM 721 C CA . GLY A 1 104 ? -15.159 -5.961 4.258 1.00 85.25 104 GLY A CA 1
ATOM 722 C C . GLY A 1 104 ? -15.232 -7.306 3.527 1.00 85.25 104 GLY A C 1
ATOM 723 O O . GLY A 1 104 ? -16.101 -8.131 3.825 1.00 85.25 104 GLY A O 1
ATOM 724 N N . VAL A 1 105 ? -14.288 -7.566 2.617 1.00 88.69 105 VAL A N 1
ATOM 725 C CA . VAL A 1 105 ? -14.149 -8.866 1.943 1.00 88.69 105 VAL A CA 1
ATOM 726 C C . VAL A 1 105 ? -13.706 -9.944 2.933 1.00 88.69 105 VAL A C 1
ATOM 728 O O . VAL A 1 105 ? -14.243 -11.048 2.886 1.00 88.69 105 VAL A O 1
ATOM 731 N N . GLY A 1 106 ? -12.793 -9.638 3.858 1.00 84.62 106 GLY A N 1
ATOM 732 C CA . GLY A 1 106 ? -12.359 -10.558 4.913 1.00 84.62 106 GLY A CA 1
ATOM 733 C C . GLY A 1 106 ? -13.518 -11.031 5.791 1.00 84.62 106 GLY A C 1
ATOM 734 O O . GLY A 1 106 ? -13.706 -12.235 5.973 1.00 84.62 106 GLY A O 1
ATOM 735 N N . VAL A 1 107 ? -14.360 -10.104 6.253 1.00 84.75 107 VAL A N 1
ATOM 736 C CA . VAL A 1 107 ? -15.573 -10.418 7.025 1.00 84.75 107 VAL A CA 1
ATOM 737 C C . VAL A 1 107 ? -16.556 -11.247 6.198 1.00 84.75 107 VAL A C 1
ATOM 739 O O . VAL A 1 107 ? -17.133 -12.207 6.713 1.00 84.75 107 VAL A O 1
ATOM 742 N N . LEU A 1 108 ? -16.753 -10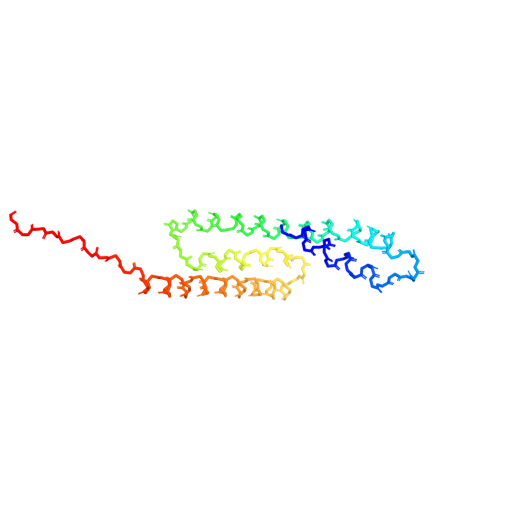.915 4.919 1.00 85.25 108 LEU A N 1
ATOM 743 C CA . LEU A 1 108 ? -17.663 -11.656 4.045 1.00 85.25 108 LEU A CA 1
ATOM 744 C C . LEU A 1 108 ? -17.175 -13.086 3.787 1.00 85.25 108 LEU A C 1
ATOM 746 O O . LEU A 1 108 ? -17.949 -14.029 3.938 1.00 85.25 108 LEU A O 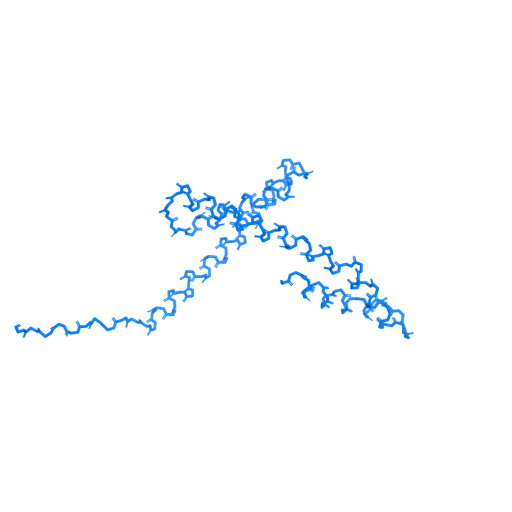1
ATOM 750 N N . LEU A 1 109 ? -15.899 -13.255 3.441 1.00 85.94 109 LEU A N 1
ATOM 751 C CA . LEU A 1 109 ? -15.292 -14.569 3.240 1.00 85.94 109 LEU A CA 1
ATOM 752 C C . LEU A 1 109 ? -15.366 -15.389 4.524 1.00 85.94 109 LEU A C 1
ATOM 754 O O . LEU A 1 109 ? -15.818 -16.530 4.479 1.00 85.94 109 LEU A O 1
ATOM 758 N N . ASN A 1 110 ? -15.011 -14.806 5.673 1.00 83.50 110 ASN A N 1
ATOM 759 C CA . ASN A 1 110 ? -15.099 -15.499 6.955 1.00 83.50 110 ASN A CA 1
ATOM 760 C C . ASN A 1 110 ? -16.533 -15.968 7.241 1.00 83.50 110 ASN A C 1
ATOM 762 O O . ASN A 1 110 ? -16.729 -17.111 7.638 1.00 83.50 110 ASN A O 1
ATOM 766 N N . ARG A 1 111 ? -17.547 -15.144 6.943 1.00 81.06 111 ARG A N 1
ATOM 767 C CA . ARG A 1 111 ? -18.961 -15.537 7.058 1.00 81.06 111 ARG A CA 1
ATOM 768 C C . ARG A 1 111 ? -19.343 -16.682 6.123 1.00 81.06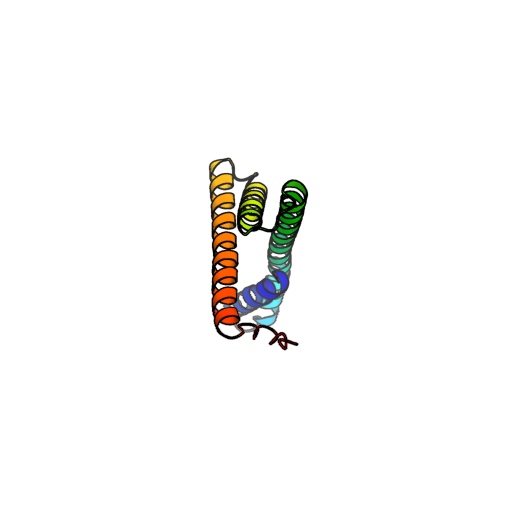 111 ARG A C 1
ATOM 770 O O . ARG A 1 111 ? -20.050 -17.583 6.561 1.00 81.06 111 ARG A O 1
ATOM 777 N N . VAL A 1 112 ? -18.890 -16.671 4.870 1.00 84.31 112 VAL A N 1
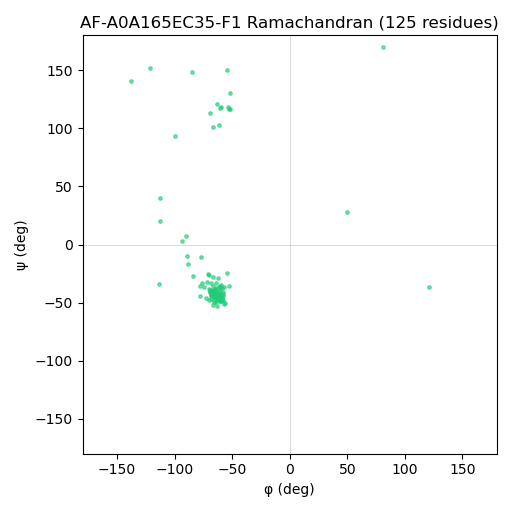ATOM 778 C CA . VAL A 1 112 ? -19.187 -17.739 3.897 1.00 84.31 112 VAL A CA 1
ATOM 779 C C . VAL A 1 112 ? -18.502 -19.052 4.290 1.00 84.31 112 VAL A C 1
ATOM 781 O O . VAL A 1 112 ? -19.139 -20.103 4.265 1.00 84.31 112 VAL A O 1
ATOM 784 N N . PHE A 1 113 ? -17.243 -19.003 4.729 1.00 78.94 113 PHE A N 1
ATOM 785 C CA . PHE A 1 113 ? -16.521 -20.187 5.199 1.00 78.94 113 PHE A CA 1
ATOM 786 C C . PHE A 1 113 ? -17.075 -20.721 6.533 1.00 78.94 113 PHE A C 1
ATOM 788 O O . PHE A 1 113 ? -17.265 -21.930 6.669 1.00 78.94 113 PHE A O 1
ATOM 795 N N . ASN A 1 114 ? -17.430 -19.854 7.491 1.00 69.69 114 ASN A N 1
ATOM 796 C CA . ASN A 1 114 ? -18.066 -20.276 8.749 1.00 69.69 114 ASN A CA 1
ATOM 797 C C . ASN A 1 114 ? -19.503 -20.774 8.569 1.00 69.69 114 ASN A C 1
ATOM 799 O O . ASN A 1 114 ? -19.954 -21.606 9.355 1.00 69.69 114 ASN A O 1
ATOM 803 N N . ALA A 1 115 ? -20.226 -20.323 7.540 1.00 65.50 115 ALA A N 1
ATOM 804 C CA . ALA A 1 115 ? -21.529 -20.894 7.206 1.00 65.50 115 ALA A CA 1
ATOM 805 C C . ALA A 1 115 ? -21.423 -22.382 6.820 1.00 65.50 115 ALA A C 1
ATOM 807 O O . ALA A 1 115 ? -22.361 -23.137 7.075 1.00 65.50 115 ALA A O 1
ATOM 808 N N . GLY A 1 116 ? -20.280 -22.808 6.266 1.00 64.25 116 GLY A N 1
ATOM 809 C CA . GLY A 1 116 ? -19.983 -24.211 5.966 1.00 64.25 116 GLY A CA 1
ATOM 810 C C . GLY A 1 116 ? -19.429 -25.016 7.148 1.00 64.25 116 GLY A C 1
ATOM 811 O O . GLY A 1 116 ? -19.644 -26.222 7.201 1.00 64.25 116 GLY A O 1
ATOM 812 N N . ASN A 1 117 ? -18.763 -24.371 8.113 1.00 59.28 117 ASN A N 1
ATOM 813 C CA . ASN A 1 117 ? -18.049 -25.031 9.216 1.00 59.28 117 ASN A CA 1
ATOM 814 C C . ASN A 1 117 ? -18.690 -24.787 10.595 1.00 59.28 117 ASN A C 1
ATOM 816 O O . ASN A 1 117 ? -17.980 -24.561 11.574 1.00 59.28 117 ASN A O 1
ATOM 820 N N . ARG A 1 118 ? -20.029 -24.795 10.696 1.00 60.38 118 ARG A N 1
ATOM 821 C CA . ARG A 1 118 ? -20.709 -24.690 12.000 1.00 60.38 118 ARG A CA 1
ATOM 822 C C . ARG A 1 118 ? -20.135 -25.755 12.947 1.00 60.38 118 ARG A C 1
ATOM 824 O O . ARG A 1 118 ? -20.296 -26.938 12.641 1.00 60.38 118 ARG A O 1
ATOM 831 N N . PRO A 1 119 ? -19.485 -25.385 14.067 1.00 59.19 119 PRO A N 1
ATOM 832 C CA . PRO A 1 119 ? -19.062 -26.374 15.042 1.00 59.19 119 PRO A CA 1
ATOM 833 C C . PRO A 1 119 ? -20.319 -27.096 15.531 1.00 59.19 119 PRO A C 1
ATOM 835 O O . PRO A 1 119 ? -21.241 -26.465 16.050 1.00 59.19 119 PRO A O 1
ATOM 838 N N . GLN A 1 120 ? -20.382 -28.410 15.306 1.00 55.97 120 GLN A N 1
ATOM 839 C CA . GLN A 1 120 ? -21.310 -29.276 16.024 1.00 55.97 120 GLN A CA 1
ATOM 840 C C . GLN A 1 120 ? -21.068 -29.005 17.509 1.00 55.97 120 GLN A C 1
ATOM 842 O O . GLN A 1 120 ? -19.945 -29.186 17.987 1.00 55.97 120 GLN A O 1
ATOM 847 N N . MET A 1 121 ? -22.081 -28.491 18.212 1.00 55.31 121 MET A N 1
ATOM 848 C CA . MET A 1 121 ? -22.008 -28.379 19.666 1.00 55.31 121 MET A CA 1
ATOM 849 C C . MET A 1 121 ? -21.627 -29.764 20.202 1.00 55.31 121 MET A C 1
ATOM 851 O O . MET A 1 121 ? -22.241 -30.745 19.774 1.00 55.31 121 MET A O 1
ATOM 855 N N . PRO A 1 122 ? -20.614 -29.880 21.082 1.00 60.19 122 PRO A N 1
ATOM 856 C CA . PRO A 1 122 ? -20.345 -31.142 21.748 1.00 60.19 122 PRO A CA 1
ATOM 857 C C . PRO A 1 122 ? -21.647 -31.586 22.412 1.00 60.19 122 PRO A C 1
ATOM 859 O O . PRO A 1 122 ? -22.189 -30.848 23.235 1.00 60.19 122 PRO A O 1
ATOM 862 N N . MET A 1 123 ? -22.185 -32.741 22.006 1.00 61.78 123 MET A N 1
ATOM 863 C CA . MET A 1 123 ? -23.303 -33.355 22.712 1.00 61.78 123 MET A CA 1
ATOM 864 C C . MET A 1 123 ? -22.806 -33.652 24.119 1.00 61.78 123 MET A C 1
ATOM 866 O O . MET A 1 123 ? -22.009 -34.566 24.314 1.00 61.78 123 MET A O 1
ATOM 870 N N . ILE A 1 124 ? -23.214 -32.817 25.071 1.00 65.75 124 ILE A N 1
ATOM 871 C CA . ILE A 1 124 ? -23.018 -33.056 26.492 1.00 65.75 124 ILE A CA 1
ATOM 872 C C . ILE A 1 124 ? -23.945 -34.233 26.807 1.00 65.75 124 ILE A C 1
ATOM 874 O O . ILE A 1 124 ? -25.157 -34.075 26.637 1.00 65.75 124 ILE A O 1
ATOM 878 N N . PRO A 1 125 ? -23.431 -35.423 27.165 1.00 65.31 125 PRO A N 1
ATOM 879 C CA . PRO A 1 125 ? -24.296 -36.506 27.597 1.00 65.31 125 PRO A CA 1
ATOM 880 C C . PRO A 1 125 ? -24.999 -36.042 28.871 1.00 65.31 125 PRO A C 1
ATOM 882 O O . PRO A 1 125 ? -24.336 -35.681 29.842 1.00 65.31 125 PRO A O 1
ATOM 885 N N . GLU A 1 126 ? -26.328 -36.005 28.851 1.00 61.31 126 GLU A N 1
ATOM 886 C CA . GLU A 1 126 ? -27.118 -35.892 30.072 1.00 61.31 126 GLU A CA 1
ATOM 887 C C . GLU A 1 126 ? -26.925 -37.189 30.870 1.00 61.31 126 GLU A C 1
ATOM 889 O O . GLU A 1 126 ? -27.491 -38.225 30.516 1.00 61.31 126 GLU A O 1
ATOM 894 N N . ALA A 1 127 ? -26.076 -37.149 31.900 1.00 52.88 127 ALA A N 1
ATOM 895 C CA . ALA A 1 127 ? -26.022 -38.137 32.979 1.00 52.88 127 ALA A CA 1
ATOM 896 C C . ALA A 1 127 ? -25.414 -37.514 34.241 1.00 52.88 127 ALA A C 1
ATOM 898 O O . ALA A 1 127 ? -24.291 -36.966 34.145 1.00 52.88 127 ALA A O 1
#

Solvent-accessible surface area (backbone atoms only — not comparable to full-atom values): 6520 Å² total; per-residue (Å²): 108,36,42,64,55,24,36,53,52,34,29,54,50,20,38,68,73,32,60,95,89,45,24,66,63,37,10,52,53,40,19,68,69,42,12,61,56,44,20,49,53,44,49,53,50,52,51,43,30,53,52,37,36,53,50,48,34,68,72,64,75,54,96,52,73,65,45,51,22,50,13,22,24,54,32,19,25,62,75,22,54,88,60,41,75,69,39,13,50,52,32,11,50,53,32,18,53,54,37,43,49,55,47,52,50,48,56,50,50,50,51,57,54,46,70,74,58,65,76,76,73,79,80,73,76,91,125

Organism: NCBI:txid1314781

Nearest PDB structures (foldseek):
  8scx-assembly1_A  TM=9.722E-01  e=3.182E-09  Saccharomyces cerevisiae
  8scx-assembly1_B  TM=8.784E-01  e=6.912E-04  Saccharomyces cerevisiae
  7cgp-assembly1_A  TM=6.333E-01  e=4.521E-03  Homo sapiens
  6lo8-assembly1_A  TM=5.549E-01  e=1.472E-02  Saccharomyces cerevisiae S288C
  7ard-assembly1_Y  TM=5.926E-01  e=1.259E-01  Polytomella sp. Pringsheim 198.80

Foldseek 3Di:
DQLVVLLVVLLVVQLVPDDPPCSNVSSVVSSVVTSVVRVVVVVLLVVQLVVQLVVLCVVPVDDDLVSSLQSQLRSQLVVQVVVDPVSSNVRSNVSSVVSNVVVVVVVVVVVVVCVVVPPPDPPPPDD

Sequence (127 aa):
MGGVGGTIWHGVQGARNSPRGERLAGALSVVKARAPVTGGTFAVFGGLLSAFDCAVKGYRQKDDAWNAILAGFLTGGSLAARSGPRGTLGGAVACAAMLGVFEGVGVLLNRVFNAGNRPQMPMIPEA

Mean predicted aligned error: 8.91 Å

Radius of gyration: 21.93 Å; Cα contacts (8 Å, |Δi|>4): 124; chains: 1; bounding box: 46×58×65 Å

Secondary structure (DSSP, 8-state):
-HHHHHHHHHHHHHHHHSPTT-HHHHHHHHHHHHHHHHHHHHHHHHHHHHHHHHHHHHHH-S--HHHHHHHHHHHHHHHHGGGHHHHHHHHHHHHHHHHHHHHHHHHHHHHHHHHH-PPPPP-----

pLDDT: mean 85.39, std 9.58, range [52.88, 94.44]